Protein AF-A0A6P0K2B3-F1 (afdb_monomer_lite)

Radius of gyration: 9.99 Å; chains: 1; bounding box: 30×18×19 Å

pLDDT: mean 83.29, std 14.32, range [41.25, 93.38]

Structure (mmCIF, N/CA/C/O backbone):
data_AF-A0A6P0K2B3-F1
#
_entry.id   AF-A0A6P0K2B3-F1
#
loop_
_atom_site.group_PDB
_atom_site.id
_atom_site.type_symbol
_atom_site.label_atom_id
_atom_site.label_alt_id
_atom_site.label_comp_id
_atom_site.label_asym_id
_atom_site.label_entity_id
_atom_site.label_seq_id
_atom_site.pdbx_PDB_ins_code
_atom_site.Cartn_x
_atom_site.Cartn_y
_atom_site.Cartn_z
_atom_site.occupancy
_atom_site.B_iso_or_equiv
_atom_site.auth_seq_id
_atom_site.auth_comp_id
_atom_site.auth_asym_id
_atom_site.auth_atom_id
_atom_site.pdbx_PDB_model_num
ATOM 1 N N . MET A 1 1 ? 23.090 -6.742 -5.746 1.00 41.25 1 MET A N 1
ATOM 2 C CA . MET A 1 1 ? 22.556 -5.494 -6.333 1.00 41.25 1 MET A CA 1
ATOM 3 C C . MET A 1 1 ? 21.230 -5.203 -5.653 1.00 41.25 1 MET A C 1
ATOM 5 O O . MET A 1 1 ? 20.302 -5.981 -5.817 1.00 41.25 1 MET A O 1
ATOM 9 N N . ALA A 1 2 ? 21.173 -4.185 -4.793 1.00 45.75 2 ALA A N 1
ATOM 10 C CA . ALA A 1 2 ? 19.939 -3.807 -4.108 1.00 45.75 2 ALA A CA 1
A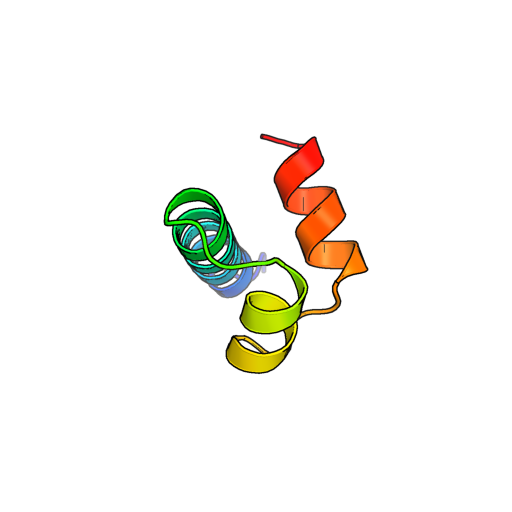TOM 11 C C . ALA A 1 2 ? 18.947 -3.278 -5.150 1.00 45.75 2 ALA A C 1
ATOM 13 O O . ALA A 1 2 ? 19.277 -2.344 -5.871 1.00 45.75 2 ALA A O 1
ATOM 14 N N . HIS A 1 3 ? 17.786 -3.920 -5.284 1.00 53.00 3 HIS A N 1
ATOM 15 C CA . HIS A 1 3 ? 16.787 -3.574 -6.292 1.00 53.00 3 HIS A CA 1
ATOM 16 C C . HIS A 1 3 ? 16.194 -2.180 -5.999 1.00 53.00 3 HIS A C 1
ATOM 18 O O . HIS A 1 3 ? 15.403 -2.061 -5.060 1.00 53.00 3 HIS A O 1
ATOM 24 N N . PRO A 1 4 ? 16.498 -1.135 -6.797 1.00 53.94 4 PRO A N 1
ATOM 25 C CA . PRO A 1 4 ? 15.937 0.208 -6.596 1.00 53.94 4 PRO A CA 1
ATOM 26 C C . PRO A 1 4 ? 14.410 0.235 -6.777 1.00 53.94 4 PRO A C 1
ATOM 28 O O . PRO A 1 4 ? 13.729 1.114 -6.257 1.00 53.94 4 PRO A O 1
ATOM 31 N N . TYR A 1 5 ? 13.858 -0.784 -7.441 1.00 53.34 5 TYR A N 1
ATOM 32 C CA . TYR A 1 5 ? 12.425 -0.954 -7.663 1.00 53.34 5 TYR A CA 1
ATOM 33 C C . TYR A 1 5 ? 11.615 -1.041 -6.360 1.00 53.34 5 TYR A C 1
ATOM 35 O O . TYR A 1 5 ? 10.492 -0.552 -6.305 1.00 53.34 5 TYR A O 1
ATOM 43 N N . SER A 1 6 ? 12.183 -1.614 -5.291 1.00 69.56 6 SER A N 1
ATOM 44 C CA . SER A 1 6 ? 11.470 -1.808 -4.020 1.00 69.56 6 SER A CA 1
ATOM 45 C C . SER A 1 6 ? 11.169 -0.495 -3.295 1.00 69.56 6 SER A C 1
ATOM 47 O O . SER A 1 6 ? 10.205 -0.420 -2.533 1.00 69.56 6 SER A O 1
ATOM 49 N N . GLN A 1 7 ? 11.986 0.539 -3.513 1.00 78.62 7 GLN A N 1
ATOM 50 C CA . GLN A 1 7 ? 11.865 1.801 -2.790 1.00 78.62 7 GLN A CA 1
ATOM 51 C C . GLN A 1 7 ? 10.795 2.703 -3.413 1.00 78.62 7 GLN A C 1
ATOM 53 O O . GLN A 1 7 ? 9.955 3.229 -2.687 1.00 78.62 7 GLN A O 1
ATOM 58 N N . ASP A 1 8 ? 10.753 2.796 -4.743 1.00 84.81 8 ASP A N 1
ATOM 59 C CA . ASP A 1 8 ? 9.707 3.538 -5.457 1.00 84.81 8 ASP A CA 1
ATOM 60 C C . ASP A 1 8 ? 8.323 2.910 -5.218 1.00 84.81 8 ASP A C 1
ATOM 62 O O . ASP A 1 8 ? 7.356 3.597 -4.886 1.00 84.81 8 ASP A O 1
ATOM 66 N N . LEU A 1 9 ? 8.254 1.570 -5.239 1.00 85.69 9 LEU A N 1
ATOM 67 C CA . LEU A 1 9 ? 7.034 0.825 -4.913 1.00 85.69 9 LEU A CA 1
ATOM 68 C C . LEU A 1 9 ? 6.558 1.100 -3.479 1.00 85.69 9 LEU A C 1
ATOM 70 O O . LEU A 1 9 ? 5.361 1.279 -3.249 1.00 85.69 9 LEU A O 1
ATOM 74 N N . ARG A 1 10 ? 7.491 1.152 -2.516 1.00 87.25 10 ARG A N 1
ATOM 75 C CA . ARG A 1 10 ? 7.190 1.482 -1.117 1.00 87.25 10 ARG A CA 1
ATOM 76 C C . ARG A 1 10 ? 6.652 2.900 -0.986 1.00 87.25 10 ARG A C 1
ATOM 78 O O . ARG A 1 10 ? 5.616 3.080 -0.351 1.00 87.25 10 ARG A O 1
ATOM 85 N N . LEU A 1 11 ? 7.313 3.881 -1.596 1.00 89.38 11 LEU A N 1
ATOM 86 C CA . LEU A 1 11 ? 6.873 5.278 -1.569 1.00 89.38 11 LEU A CA 1
ATOM 87 C C . LEU A 1 11 ? 5.480 5.427 -2.182 1.00 89.38 11 LEU A C 1
ATOM 89 O O . LEU A 1 11 ? 4.610 6.065 -1.594 1.00 89.38 11 LEU A O 1
ATOM 93 N N . ARG A 1 12 ? 5.230 4.763 -3.313 1.00 90.56 12 ARG A N 1
ATOM 94 C CA . ARG A 1 12 ? 3.926 4.781 -3.983 1.00 90.56 12 ARG A CA 1
ATOM 95 C C . ARG A 1 12 ? 2.835 4.119 -3.144 1.00 90.56 12 ARG A C 1
ATOM 97 O O . ARG A 1 12 ? 1.728 4.645 -3.055 1.00 90.56 12 ARG A O 1
ATOM 104 N N . ALA A 1 13 ? 3.143 2.998 -2.494 1.00 91.81 13 ALA A N 1
ATOM 105 C CA . ALA A 1 13 ? 2.221 2.335 -1.582 1.00 91.81 13 ALA A CA 1
ATOM 106 C C . ALA A 1 13 ? 1.885 3.209 -0.364 1.00 91.81 13 ALA A C 1
ATOM 108 O O . ALA A 1 13 ? 0.710 3.354 -0.028 1.00 91.81 13 ALA A O 1
ATOM 109 N N . LEU A 1 14 ? 2.894 3.822 0.266 1.00 90.06 14 LEU A N 1
ATOM 110 C CA . LEU A 1 14 ? 2.705 4.724 1.403 1.00 90.06 14 LEU A CA 1
ATOM 111 C C . LEU A 1 14 ? 1.907 5.967 1.004 1.00 90.06 14 LEU A C 1
ATOM 113 O O . LEU A 1 14 ? 0.957 6.303 1.700 1.00 90.06 14 LEU A O 1
ATOM 117 N N . TYR A 1 15 ? 2.204 6.571 -0.149 1.00 92.31 15 TYR A N 1
ATOM 118 C CA . TYR A 1 15 ? 1.455 7.710 -0.687 1.00 92.31 15 TYR A CA 1
ATOM 119 C C . TYR A 1 15 ? -0.036 7.402 -0.888 1.00 92.31 15 TYR A C 1
ATOM 121 O O . TYR A 1 15 ? -0.900 8.215 -0.557 1.00 92.31 15 TYR A O 1
ATOM 129 N N . LEU A 1 16 ? -0.367 6.216 -1.408 1.00 91.94 16 LEU A N 1
ATOM 130 C CA . LEU A 1 16 ? -1.765 5.809 -1.561 1.00 91.94 16 LEU A CA 1
ATOM 131 C C . LEU A 1 16 ? -2.443 5.622 -0.197 1.00 91.94 16 LEU A C 1
ATOM 133 O O . LEU A 1 16 ? -3.592 6.031 -0.030 1.00 91.94 16 LEU A O 1
ATOM 137 N N . ILE A 1 17 ? -1.737 5.041 0.779 1.00 90.94 17 ILE A N 1
ATOM 138 C CA . ILE A 1 17 ? -2.248 4.857 2.146 1.00 90.94 17 ILE A CA 1
ATOM 139 C C . ILE A 1 17 ? -2.490 6.214 2.824 1.00 90.94 17 ILE A C 1
ATOM 141 O O . ILE A 1 17 ? -3.557 6.417 3.405 1.00 90.94 17 ILE A O 1
ATOM 145 N N . THR A 1 18 ? -1.545 7.153 2.729 1.00 89.06 18 THR A N 1
ATOM 146 C CA . THR A 1 18 ? -1.667 8.499 3.317 1.00 89.06 18 THR A CA 1
ATOM 147 C C . THR A 1 18 ? -2.699 9.362 2.597 1.00 89.06 18 THR A C 1
ATOM 149 O O . THR A 1 18 ? -3.366 10.163 3.243 1.00 89.06 18 THR A O 1
ATOM 152 N N . SER A 1 19 ? -2.937 9.127 1.303 1.00 91.81 19 SER A N 1
ATOM 153 C CA . SER A 1 19 ? -4.056 9.719 0.548 1.00 91.81 19 SER A CA 1
ATOM 154 C C . SER A 1 19 ? -5.437 9.174 0.958 1.00 91.81 19 SER A C 1
ATOM 156 O O . SER A 1 19 ? -6.445 9.532 0.353 1.00 91.81 19 SER A O 1
ATOM 158 N N . GLY A 1 20 ? -5.509 8.288 1.959 1.00 92.00 20 GLY A N 1
ATOM 159 C CA . GLY A 1 20 ? -6.757 7.735 2.492 1.00 92.00 20 GLY A CA 1
ATOM 160 C C . GLY A 1 20 ? -7.196 6.419 1.846 1.00 92.00 20 GLY A C 1
ATOM 161 O O . GLY A 1 20 ? -8.273 5.906 2.159 1.00 92.00 20 GLY A O 1
ATOM 162 N N . MET A 1 21 ? -6.386 5.826 0.961 1.00 92.62 21 MET A N 1
ATOM 163 C CA . MET A 1 21 ? -6.700 4.518 0.393 1.00 92.62 21 MET A CA 1
ATOM 164 C C . MET A 1 21 ? -6.455 3.410 1.424 1.00 92.62 21 MET A C 1
ATOM 166 O O . MET A 1 21 ? -5.393 3.307 2.032 1.00 92.62 21 MET A O 1
ATOM 170 N N . SER A 1 22 ? -7.426 2.513 1.601 1.00 92.81 22 SER A N 1
ATOM 171 C CA . SER A 1 22 ? -7.265 1.384 2.520 1.00 92.81 22 SER A CA 1
ATOM 172 C C . SER A 1 22 ? -6.164 0.427 2.050 1.00 92.81 22 SER A C 1
ATOM 174 O O . SER A 1 22 ? -6.086 0.094 0.865 1.00 92.81 22 SER A O 1
ATOM 176 N N . ILE A 1 23 ? -5.397 -0.128 2.994 1.00 90.56 23 ILE A N 1
ATOM 177 C CA . ILE A 1 23 ? -4.317 -1.101 2.734 1.00 90.56 23 ILE A CA 1
ATOM 178 C C . ILE A 1 23 ? -4.791 -2.277 1.864 1.00 90.56 23 ILE A C 1
ATOM 180 O O . ILE A 1 23 ? -4.082 -2.707 0.961 1.00 90.56 23 ILE A O 1
ATOM 184 N N . SER A 1 24 ? -6.014 -2.773 2.072 1.00 93.38 24 SER A N 1
ATOM 185 C CA . SER A 1 24 ? -6.599 -3.841 1.247 1.00 93.38 24 SER A CA 1
ATOM 186 C C . SER A 1 24 ? -6.760 -3.468 -0.226 1.00 93.38 24 SER A C 1
ATOM 188 O O . SER A 1 24 ? -6.643 -4.342 -1.081 1.00 93.38 24 SER A O 1
ATOM 190 N N . LYS A 1 25 ? -7.045 -2.197 -0.522 1.00 93.31 25 LYS A N 1
ATOM 191 C CA . LYS A 1 25 ? -7.177 -1.697 -1.892 1.00 93.31 25 LYS A CA 1
ATOM 192 C C . LYS A 1 25 ? -5.794 -1.498 -2.505 1.00 93.31 25 LYS A C 1
ATOM 194 O O . LYS A 1 25 ? -5.553 -2.018 -3.583 1.00 93.31 25 LYS A O 1
ATOM 199 N N . VAL A 1 26 ? -4.861 -0.894 -1.765 1.00 92.69 26 VAL A N 1
ATOM 200 C CA . VAL A 1 26 ? -3.453 -0.740 -2.182 1.00 92.69 26 VAL A CA 1
ATOM 201 C C . VAL A 1 26 ? -2.792 -2.091 -2.474 1.00 92.69 26 VAL A C 1
ATOM 203 O O . VAL A 1 26 ? -2.120 -2.235 -3.488 1.00 92.69 26 VAL A O 1
ATOM 206 N N . S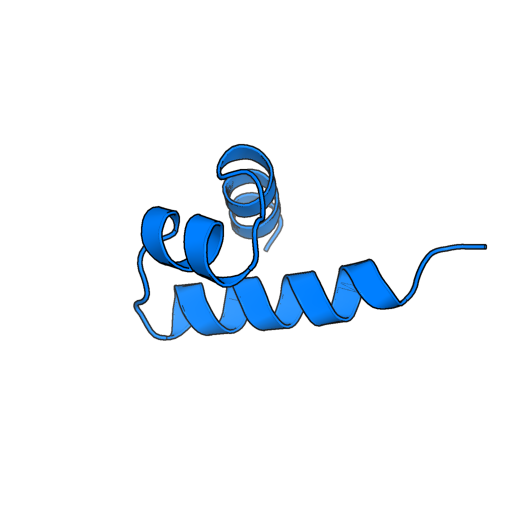ER A 1 27 ? -3.050 -3.098 -1.638 1.00 92.62 27 SER A N 1
ATOM 207 C CA . SER A 1 27 ? -2.577 -4.476 -1.817 1.00 92.62 27 SER A CA 1
ATOM 208 C C . SER A 1 27 ? -3.008 -5.068 -3.156 1.00 92.62 27 SER A C 1
ATOM 210 O O . SER A 1 27 ? -2.175 -5.623 -3.858 1.00 92.62 27 SER A O 1
ATOM 212 N N . ARG A 1 28 ? -4.280 -4.903 -3.540 1.00 93.12 28 ARG A N 1
ATOM 213 C CA . ARG A 1 28 ? -4.790 -5.385 -4.833 1.00 93.12 28 ARG A CA 1
ATOM 214 C C . ARG A 1 28 ? -4.285 -4.551 -6.007 1.00 93.12 28 ARG A C 1
ATOM 216 O O . ARG A 1 28 ? -4.056 -5.096 -7.074 1.00 93.12 28 ARG A O 1
ATOM 223 N N . THR A 1 29 ? -4.134 -3.241 -5.819 1.00 90.62 29 THR A N 1
ATOM 224 C CA . THR A 1 29 ? -3.693 -2.324 -6.879 1.00 90.62 29 THR A CA 1
ATOM 225 C C . THR A 1 29 ? -2.226 -2.529 -7.246 1.00 90.62 29 THR A C 1
ATOM 227 O O . THR A 1 29 ? -1.878 -2.452 -8.418 1.00 90.62 29 THR A O 1
ATOM 230 N N . LEU A 1 30 ? -1.365 -2.744 -6.250 1.00 87.88 30 LEU A N 1
ATOM 231 C CA . LEU A 1 30 ? 0.081 -2.881 -6.445 1.00 87.88 30 LEU A CA 1
ATOM 232 C C . LEU A 1 30 ? 0.558 -4.340 -6.413 1.00 87.88 30 LEU A C 1
ATOM 234 O O . LEU A 1 30 ? 1.754 -4.578 -6.530 1.00 87.88 30 LEU A O 1
ATOM 238 N N . ASP A 1 31 ? -0.362 -5.287 -6.219 1.00 88.81 31 ASP A N 1
ATOM 239 C CA . ASP A 1 31 ? -0.088 -6.714 -6.011 1.00 88.81 31 ASP A CA 1
ATOM 240 C C . ASP A 1 31 ? 0.936 -6.977 -4.887 1.00 88.81 31 ASP A C 1
ATOM 242 O O . ASP A 1 31 ? 1.845 -7.799 -4.974 1.00 88.81 31 ASP A O 1
ATOM 246 N N . ILE A 1 32 ? 0.801 -6.229 -3.789 1.00 88.56 32 ILE A N 1
ATOM 247 C CA . ILE A 1 32 ? 1.683 -6.327 -2.619 1.00 88.56 32 ILE A CA 1
ATOM 248 C C . ILE A 1 32 ? 0.932 -7.024 -1.496 1.00 88.56 32 ILE A C 1
ATOM 250 O O . ILE A 1 32 ? -0.217 -6.690 -1.192 1.00 88.56 32 ILE A O 1
ATOM 254 N N . SER A 1 33 ? 1.597 -7.953 -0.808 1.00 90.00 33 SER A N 1
ATOM 255 C CA . SER A 1 33 ? 1.010 -8.596 0.366 1.00 90.00 33 SER A CA 1
ATOM 256 C C . SER A 1 33 ? 0.633 -7.560 1.437 1.00 90.00 33 SER A C 1
ATOM 258 O O . SER A 1 33 ? 1.389 -6.632 1.743 1.00 90.00 33 SER A O 1
ATOM 260 N N . ARG A 1 34 ? -0.546 -7.724 2.050 1.00 90.50 34 ARG A N 1
ATOM 261 C CA . ARG A 1 34 ? -1.004 -6.830 3.128 1.00 90.50 34 ARG A CA 1
ATOM 262 C C . ARG A 1 34 ? 0.016 -6.761 4.266 1.00 90.50 34 ARG A C 1
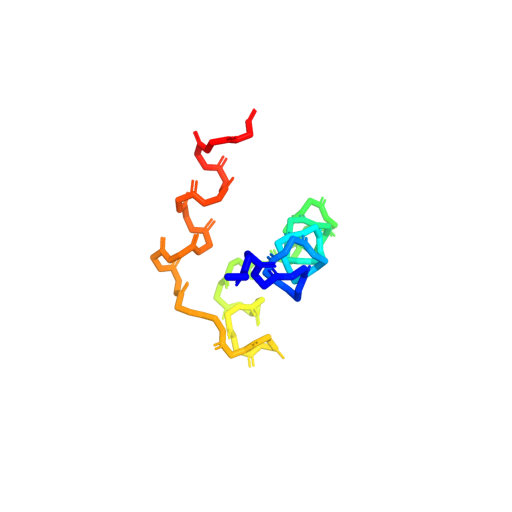ATOM 264 O O . ARG A 1 34 ? 0.253 -5.689 4.807 1.00 90.50 34 ARG A O 1
ATOM 271 N N . THR A 1 35 ? 0.647 -7.886 4.594 1.00 90.62 35 THR A N 1
ATOM 272 C CA . THR A 1 35 ? 1.706 -7.997 5.604 1.00 90.62 35 THR A CA 1
ATOM 273 C C . THR A 1 35 ? 2.913 -7.119 5.284 1.00 90.62 35 THR A C 1
ATOM 275 O O . THR A 1 35 ? 3.423 -6.456 6.185 1.00 90.62 35 THR A O 1
ATOM 278 N N . THR A 1 36 ? 3.346 -7.047 4.022 1.00 89.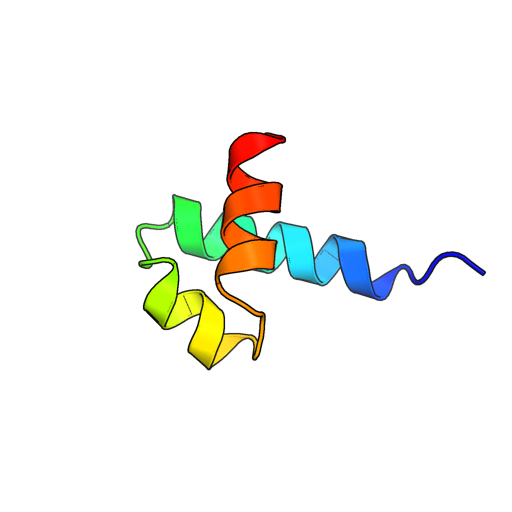94 36 THR A N 1
ATOM 279 C CA . THR A 1 36 ? 4.412 -6.122 3.599 1.00 89.94 36 THR A CA 1
ATOM 280 C C . THR A 1 36 ? 3.996 -4.663 3.795 1.00 89.94 36 THR A C 1
ATOM 282 O O . THR A 1 36 ? 4.765 -3.880 4.348 1.00 89.94 36 THR A O 1
ATOM 285 N N . LEU A 1 37 ? 2.764 -4.304 3.423 1.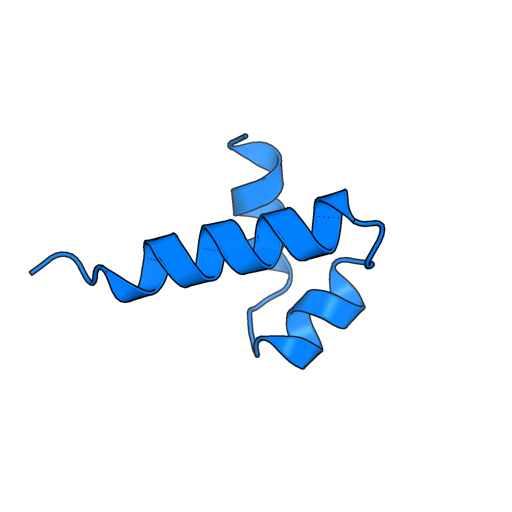00 89.56 37 LEU A N 1
ATOM 286 C CA . LEU A 1 37 ? 2.247 -2.941 3.597 1.00 89.56 37 LEU A CA 1
ATOM 287 C C . LEU A 1 37 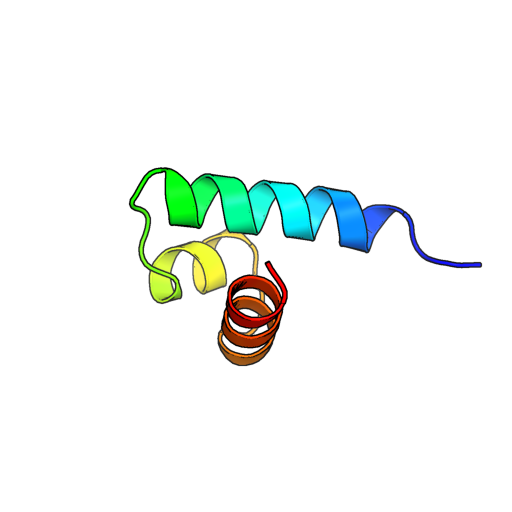? 2.144 -2.534 5.076 1.00 89.56 37 LEU A C 1
ATOM 289 O O . LEU A 1 37 ? 2.506 -1.414 5.427 1.00 89.56 37 LEU A O 1
ATOM 293 N N . TYR A 1 38 ? 1.704 -3.443 5.953 1.00 90.69 38 TYR A N 1
ATOM 294 C CA . TYR A 1 38 ? 1.687 -3.203 7.400 1.00 90.69 38 TYR A CA 1
ATOM 295 C C . TYR A 1 38 ? 3.094 -2.986 7.966 1.00 90.69 38 TYR A C 1
ATOM 297 O O . TYR A 1 38 ? 3.279 -2.073 8.766 1.00 90.69 38 TYR A O 1
ATOM 305 N N . LYS A 1 39 ? 4.090 -3.768 7.523 1.00 88.19 39 LYS A N 1
ATOM 306 C CA . LYS A 1 39 ? 5.494 -3.568 7.923 1.00 88.19 39 LYS A CA 1
ATOM 307 C C . LYS A 1 39 ? 6.018 -2.201 7.492 1.00 88.19 39 LYS A C 1
ATOM 309 O O . LYS A 1 39 ? 6.654 -1.523 8.284 1.00 88.19 39 LYS A O 1
ATOM 314 N N . TRP A 1 40 ? 5.730 -1.778 6.262 1.00 88.31 40 TRP A N 1
ATOM 315 C CA . TRP A 1 40 ? 6.161 -0.464 5.778 1.00 88.31 40 TRP A CA 1
ATOM 316 C C . TRP A 1 40 ? 5.504 0.692 6.518 1.00 88.31 40 TRP A C 1
ATOM 318 O O . TRP A 1 40 ? 6.185 1.679 6.763 1.00 88.31 40 TRP A O 1
ATOM 328 N N . ARG A 1 41 ? 4.226 0.556 6.893 1.00 83.75 41 ARG A N 1
ATOM 329 C CA . ARG A 1 41 ? 3.501 1.555 7.689 1.00 83.75 41 ARG A CA 1
ATOM 330 C C . ARG A 1 41 ? 3.982 1.631 9.141 1.00 83.75 41 ARG A C 1
ATOM 332 O O . ARG A 1 41 ? 3.874 2.681 9.744 1.00 83.75 41 ARG A O 1
ATOM 339 N N . ALA A 1 42 ? 4.443 0.521 9.715 1.00 82.81 42 ALA A N 1
ATOM 340 C CA . ALA A 1 42 ? 4.952 0.482 11.087 1.00 82.81 42 ALA A CA 1
ATOM 341 C C . ALA A 1 42 ? 6.425 0.922 11.208 1.00 82.81 42 ALA A C 1
ATOM 343 O O . ALA A 1 42 ? 6.917 1.091 12.318 1.00 82.81 42 ALA A O 1
ATOM 344 N N . SER A 1 43 ? 7.140 1.042 10.085 1.00 67.00 43 SER A N 1
ATOM 345 C CA . SER A 1 43 ? 8.536 1.504 10.007 1.00 67.00 43 SER A CA 1
ATOM 346 C C . SER A 1 43 ? 8.670 2.901 9.387 1.00 67.00 43 SER A C 1
ATOM 348 O O . SER A 1 43 ? 9.745 3.224 8.878 1.00 67.00 43 SER A O 1
ATOM 350 N N . ASP A 1 44 ? 7.585 3.671 9.364 1.00 53.41 44 ASP A N 1
ATOM 351 C CA . ASP A 1 44 ? 7.554 5.117 9.114 1.00 53.41 44 ASP A CA 1
ATOM 352 C C . ASP A 1 44 ? 7.128 5.794 10.424 1.00 53.41 44 ASP A C 1
ATOM 354 O O . ASP A 1 44 ? 7.809 6.753 10.844 1.00 53.41 44 ASP A O 1
#

Foldseek 3Di:
DPPPVVVVLLVVLVVCVVVVHDLVVSCVVSVNDSVVSVVSVVVD

Sequence (44 aa):
MAHPYSQDLRLRALYLITSGMSISKVSRTLDISRTTLYKWRASD

Secondary structure (DSSP, 8-state):
---THHHHHHHHHHHHHHTT--HHHHHHHHT--HHHHHHHHHT-